Protein AF-A0A5N7MUV1-F1 (afdb_monomer)

Foldseek 3Di:
DEPDCVCVDPVNVVVCVVPVVDDDDYDPPPVCVVDPVVVVVVQLCVQQPPPDDDPDPVSSVVSSVVSVVVDVVPDDDDDDDDPPDPDPPDDPPDPDDDDDD

Structure (mmCIF, N/CA/C/O backbone):
data_AF-A0A5N7MUV1-F1
#
_entry.id   AF-A0A5N7MUV1-F1
#
loop_
_atom_site.group_PDB
_atom_site.id
_atom_site.type_symbol
_atom_site.label_atom_id
_atom_site.label_alt_id
_atom_site.label_comp_id
_atom_site.label_asym_id
_atom_site.label_entity_id
_atom_site.label_seq_id
_atom_site.pdbx_PDB_ins_code
_atom_site.Cartn_x
_atom_site.Cartn_y
_atom_site.Cartn_z
_atom_site.occupancy
_atom_site.B_iso_or_equiv
_atom_site.auth_seq_id
_atom_site.auth_comp_id
_atom_site.auth_asym_id
_atom_site.auth_atom_id
_atom_site.pdbx_PDB_model_num
ATOM 1 N N . MET A 1 1 ? 9.264 -2.373 -5.414 1.00 85.81 1 MET A N 1
ATOM 2 C CA . MET A 1 1 ? 9.426 -2.177 -3.961 1.00 85.81 1 MET A CA 1
ATOM 3 C C . MET A 1 1 ? 10.304 -0.960 -3.719 1.00 85.81 1 MET A C 1
ATOM 5 O O . MET A 1 1 ? 11.077 -0.609 -4.613 1.00 85.81 1 MET A O 1
ATOM 9 N N . ASP A 1 2 ? 10.166 -0.304 -2.567 1.00 89.38 2 ASP A N 1
ATOM 10 C CA . ASP A 1 2 ? 11.103 0.753 -2.178 1.00 89.38 2 ASP A CA 1
ATOM 11 C C . ASP A 1 2 ? 12.462 0.150 -1.765 1.00 89.38 2 ASP A C 1
ATOM 13 O O . ASP A 1 2 ? 12.655 -1.064 -1.811 1.00 89.38 2 ASP A O 1
ATOM 17 N N . ASN A 1 3 ? 13.434 0.996 -1.423 1.00 89.81 3 ASN A N 1
ATOM 18 C CA . ASN A 1 3 ? 14.789 0.560 -1.069 1.00 89.81 3 ASN A CA 1
ATOM 19 C C . ASN A 1 3 ? 15.018 0.455 0.449 1.00 89.81 3 ASN A C 1
ATOM 21 O O . ASN A 1 3 ? 16.163 0.584 0.892 1.00 89.81 3 ASN A O 1
ATOM 25 N N . LEU A 1 4 ? 13.967 0.265 1.252 1.00 90.44 4 LEU A N 1
ATOM 26 C CA . LEU A 1 4 ? 14.108 0.119 2.697 1.00 90.44 4 LEU A CA 1
ATOM 27 C C . LEU A 1 4 ? 14.984 -1.100 3.036 1.00 90.44 4 LEU A C 1
ATOM 29 O O . LEU A 1 4 ? 14.857 -2.169 2.436 1.00 90.44 4 LEU A O 1
ATOM 33 N N . SER A 1 5 ? 15.879 -0.951 4.018 1.00 92.38 5 SER A N 1
ATOM 34 C CA . SER A 1 5 ? 16.840 -1.998 4.407 1.00 92.38 5 SER A CA 1
ATOM 35 C C . SER A 1 5 ? 16.165 -3.301 4.841 1.00 92.38 5 SER A C 1
ATOM 37 O O . SER A 1 5 ? 16.710 -4.377 4.606 1.00 92.38 5 SER A O 1
ATOM 39 N N . SER A 1 6 ? 14.947 -3.218 5.384 1.00 92.81 6 SER A N 1
ATOM 40 C CA . SER A 1 6 ? 14.115 -4.367 5.757 1.00 92.81 6 SER A CA 1
ATOM 41 C C . SER A 1 6 ? 13.844 -5.332 4.598 1.00 92.81 6 SER A C 1
ATOM 43 O O . SER A 1 6 ? 13.527 -6.487 4.839 1.00 92.81 6 SER A O 1
ATOM 45 N N . HIS A 1 7 ? 13.961 -4.891 3.343 1.00 91.44 7 HIS A N 1
ATOM 46 C CA . HIS A 1 7 ? 13.733 -5.728 2.158 1.00 91.44 7 HIS A CA 1
ATOM 47 C C . HIS A 1 7 ? 14.982 -6.512 1.728 1.00 91.44 7 HIS A C 1
ATOM 49 O O . HIS A 1 7 ? 14.939 -7.266 0.762 1.00 91.44 7 HIS A O 1
ATOM 55 N N . ARG A 1 8 ? 16.110 -6.312 2.419 1.00 91.94 8 ARG A N 1
ATOM 56 C CA . ARG A 1 8 ? 17.399 -6.970 2.151 1.00 91.94 8 ARG A CA 1
ATOM 57 C C . ARG A 1 8 ? 17.937 -7.721 3.367 1.00 91.94 8 ARG A C 1
ATOM 59 O O . ARG A 1 8 ? 19.123 -8.031 3.416 1.00 91.94 8 ARG A O 1
ATOM 66 N N . THR A 1 9 ? 17.093 -7.973 4.364 1.00 96.44 9 THR A N 1
ATOM 67 C CA . THR A 1 9 ? 17.471 -8.787 5.521 1.00 96.44 9 THR A CA 1
ATOM 68 C C . THR A 1 9 ? 17.706 -10.232 5.095 1.00 96.44 9 THR A C 1
ATOM 70 O O . THR A 1 9 ? 17.146 -10.701 4.101 1.00 96.44 9 THR A O 1
ATOM 73 N N . THR A 1 10 ? 18.527 -10.951 5.860 1.00 97.00 10 THR A N 1
ATOM 74 C CA . THR A 1 10 ? 18.851 -12.358 5.593 1.00 97.00 10 THR A CA 1
ATOM 75 C C . THR A 1 10 ? 17.594 -13.213 5.453 1.00 97.00 10 THR A C 1
ATOM 77 O O . THR A 1 10 ? 17.491 -13.978 4.500 1.00 97.00 10 THR A O 1
ATOM 80 N N . ASP A 1 11 ? 16.606 -13.020 6.328 1.00 96.81 11 ASP A N 1
ATOM 81 C CA . ASP A 1 11 ? 15.350 -13.778 6.303 1.00 96.81 11 ASP A CA 1
ATOM 82 C C . ASP A 1 11 ? 14.584 -13.585 4.989 1.00 96.81 11 ASP A C 1
ATOM 84 O O . ASP A 1 11 ? 14.077 -14.543 4.408 1.00 96.81 11 ASP A O 1
ATOM 88 N N . VAL A 1 12 ? 14.551 -12.351 4.475 1.00 95.25 12 VAL A N 1
ATOM 89 C CA . VAL A 1 12 ? 13.899 -12.035 3.199 1.00 95.25 12 VAL A CA 1
ATOM 90 C C . VAL A 1 12 ? 14.647 -12.678 2.033 1.00 95.25 12 VAL A C 1
ATOM 92 O O . VAL A 1 12 ? 14.022 -13.257 1.146 1.00 95.25 12 VAL A O 1
ATOM 95 N N . LEU A 1 13 ? 15.980 -12.622 2.033 1.00 94.25 13 LEU A N 1
ATOM 96 C CA . LEU A 1 13 ? 16.793 -13.234 0.979 1.00 94.25 13 LEU A CA 1
ATOM 97 C C . LEU A 1 13 ? 16.661 -14.764 0.971 1.00 94.25 13 LEU A C 1
ATOM 99 O O . LEU A 1 13 ? 16.514 -15.357 -0.098 1.00 94.25 13 LEU A O 1
ATOM 103 N N . LEU A 1 14 ? 16.651 -15.401 2.146 1.00 96.75 14 LEU A N 1
ATOM 104 C CA . LEU A 1 14 ? 16.420 -16.841 2.284 1.00 96.75 14 LEU A CA 1
ATOM 105 C C . LEU A 1 14 ? 15.013 -17.233 1.821 1.00 96.75 14 LEU A C 1
ATOM 107 O O . LEU A 1 14 ? 14.853 -18.234 1.123 1.00 96.75 14 LEU A O 1
ATOM 111 N N . PHE A 1 15 ? 14.000 -16.425 2.147 1.00 95.56 15 PHE A N 1
ATOM 112 C CA . PHE A 1 15 ? 12.642 -16.640 1.657 1.00 95.56 15 PHE A CA 1
ATOM 113 C C . PHE A 1 15 ? 12.577 -16.614 0.125 1.00 95.56 15 PHE A C 1
ATOM 115 O O . PHE A 1 15 ? 11.971 -17.507 -0.467 1.00 95.56 15 PHE A O 1
ATOM 122 N N . LEU A 1 16 ? 13.216 -15.637 -0.528 1.00 95.62 16 LEU A N 1
ATOM 123 C CA . LEU A 1 16 ? 13.249 -15.552 -1.993 1.00 95.62 16 LEU A CA 1
ATOM 124 C C . LEU A 1 16 ? 13.983 -16.737 -2.626 1.00 95.62 16 LEU A C 1
ATOM 126 O O . LEU A 1 16 ? 13.528 -17.260 -3.641 1.00 95.62 16 LEU A O 1
ATOM 130 N N . LEU A 1 17 ? 15.074 -17.197 -2.007 1.00 95.69 17 LEU A N 1
ATOM 131 C CA . LEU A 1 17 ? 15.807 -18.375 -2.469 1.00 95.69 17 LEU A CA 1
ATOM 132 C C . LEU A 1 17 ? 14.935 -19.639 -2.421 1.00 95.69 17 LEU A C 1
ATOM 134 O O . LEU A 1 17 ? 14.957 -20.442 -3.351 1.00 95.69 17 LEU A O 1
ATOM 138 N N . ALA A 1 18 ? 14.139 -19.796 -1.361 1.00 97.69 18 ALA A N 1
ATOM 139 C CA . ALA A 1 18 ? 13.209 -20.914 -1.215 1.00 97.69 18 ALA A CA 1
ATOM 140 C C . ALA A 1 18 ? 11.987 -20.819 -2.151 1.00 97.69 18 ALA A C 1
ATOM 142 O O . ALA A 1 18 ? 11.354 -21.835 -2.439 1.00 97.69 18 ALA A O 1
ATOM 143 N N . HIS A 1 19 ? 11.653 -19.622 -2.644 1.00 96.69 19 HIS A N 1
ATOM 144 C CA . HIS A 1 19 ? 10.463 -19.378 -3.460 1.00 96.69 19 HIS A CA 1
ATOM 145 C C . HIS A 1 19 ? 10.812 -18.683 -4.789 1.00 96.69 19 HIS A C 1
ATOM 147 O O . HIS A 1 19 ? 10.441 -17.524 -4.996 1.00 96.69 19 HIS A O 1
ATOM 153 N N . PRO A 1 20 ? 11.415 -19.402 -5.756 1.00 94.44 20 PRO A N 1
ATOM 154 C CA . PRO A 1 20 ? 11.952 -18.821 -6.995 1.00 94.44 20 PRO A CA 1
ATOM 155 C C . PRO A 1 20 ? 10.886 -18.250 -7.945 1.00 94.44 20 PRO A C 1
ATOM 157 O O . PRO A 1 20 ? 11.210 -17.646 -8.961 1.00 94.44 20 PRO A O 1
ATOM 160 N N . ARG A 1 21 ? 9.597 -18.434 -7.633 1.00 97.31 21 ARG A N 1
ATOM 161 C CA . ARG A 1 21 ? 8.478 -17.806 -8.355 1.00 97.31 21 ARG A CA 1
ATOM 162 C C . ARG A 1 21 ? 8.384 -16.299 -8.102 1.00 97.31 21 ARG A C 1
ATOM 164 O O . ARG A 1 21 ? 7.648 -15.626 -8.818 1.00 97.31 21 ARG A O 1
ATOM 171 N N . TRP A 1 22 ? 9.061 -15.794 -7.073 1.00 94.12 22 TRP A N 1
ATOM 172 C CA . TRP A 1 22 ? 9.007 -14.399 -6.663 1.00 94.12 22 TRP A CA 1
ATOM 173 C C . TRP A 1 22 ? 10.339 -13.712 -6.934 1.00 94.12 22 TRP A C 1
ATOM 175 O O . TRP A 1 22 ? 11.388 -14.168 -6.490 1.00 94.12 22 TRP A O 1
ATOM 185 N N . GLU A 1 23 ? 1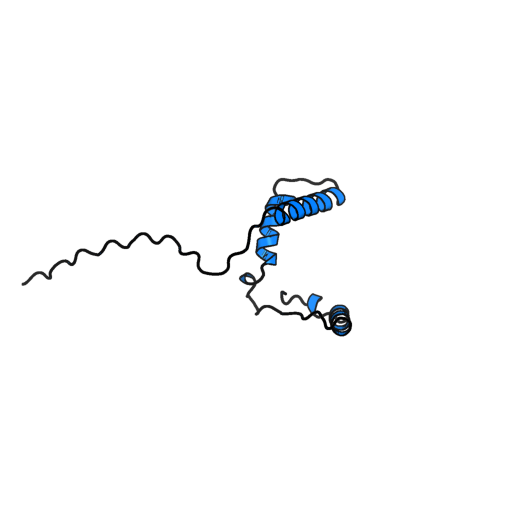0.277 -12.567 -7.605 1.00 91.38 23 GLU A N 1
ATOM 186 C CA . GLU A 1 23 ? 11.423 -11.696 -7.843 1.00 91.38 23 GLU A CA 1
ATOM 187 C C . GLU A 1 23 ? 11.132 -10.301 -7.281 1.00 91.38 23 GLU A C 1
ATOM 189 O O . GLU A 1 23 ? 10.031 -9.762 -7.436 1.00 91.38 23 GLU A O 1
ATOM 194 N N . MET A 1 24 ? 12.121 -9.699 -6.617 1.00 91.44 24 MET A N 1
ATOM 195 C CA . MET A 1 24 ? 12.002 -8.337 -6.102 1.00 91.44 24 MET A CA 1
ATOM 196 C C . MET A 1 24 ? 12.524 -7.315 -7.108 1.00 91.44 24 MET A C 1
ATOM 198 O O . MET A 1 24 ? 13.727 -7.186 -7.321 1.00 91.44 24 MET A O 1
ATOM 202 N N . VAL A 1 25 ? 11.615 -6.505 -7.653 1.00 91.06 25 VAL A N 1
ATOM 203 C CA . VAL A 1 25 ? 11.966 -5.351 -8.492 1.00 91.06 25 VAL A CA 1
ATOM 204 C C . VAL A 1 25 ? 12.012 -4.087 -7.636 1.00 91.06 25 VAL A C 1
ATOM 206 O O . VAL A 1 25 ? 10.985 -3.608 -7.137 1.00 91.06 25 VAL A O 1
ATOM 209 N N . PHE A 1 26 ? 13.210 -3.533 -7.461 1.00 90.75 26 PHE A N 1
ATOM 210 C CA . PHE A 1 26 ? 13.446 -2.307 -6.700 1.00 90.75 26 PHE A CA 1
ATOM 211 C C . PHE A 1 26 ? 13.312 -1.066 -7.577 1.00 90.75 26 PHE A C 1
ATOM 213 O O . PHE A 1 26 ? 13.767 -1.028 -8.719 1.00 90.75 26 PHE A O 1
ATOM 220 N N . GLN A 1 27 ? 12.690 -0.027 -7.032 1.00 90.12 27 GLN A N 1
ATOM 221 C CA . GLN A 1 27 ? 12.550 1.243 -7.733 1.00 90.12 27 GLN A CA 1
ATOM 222 C C . GLN A 1 27 ? 13.867 2.027 -7.720 1.00 90.12 27 GLN A C 1
ATOM 224 O O . GLN A 1 27 ? 14.628 1.933 -6.748 1.00 90.12 27 GLN A O 1
ATOM 229 N N . PRO A 1 28 ? 14.138 2.851 -8.750 1.00 91.12 28 PRO A N 1
ATOM 230 C CA . PRO A 1 28 ? 15.250 3.790 -8.715 1.00 91.12 28 PRO A CA 1
ATOM 231 C C . PRO A 1 28 ? 15.188 4.680 -7.469 1.00 91.12 28 PRO A C 1
ATOM 233 O O . PRO A 1 28 ? 14.108 5.026 -6.976 1.00 91.12 28 PRO A O 1
ATOM 236 N N . LYS A 1 29 ? 16.355 5.081 -6.956 1.00 88.00 29 LYS A N 1
ATOM 237 C CA . LYS A 1 29 ? 16.419 6.025 -5.835 1.00 88.00 29 LYS A CA 1
ATOM 238 C C . LYS A 1 29 ? 15.667 7.310 -6.202 1.00 88.00 29 LYS A C 1
ATOM 240 O O . LYS A 1 29 ? 15.790 7.802 -7.320 1.00 88.00 29 LYS A O 1
ATOM 245 N N . TYR A 1 30 ? 14.899 7.833 -5.247 1.00 84.94 30 TYR A N 1
ATOM 246 C CA . TYR A 1 30 ? 14.068 9.037 -5.395 1.00 84.94 30 TYR A CA 1
ATOM 247 C C . TYR A 1 30 ? 12.900 8.926 -6.395 1.00 84.94 30 TYR A C 1
ATOM 249 O O . TYR A 1 30 ? 12.350 9.943 -6.812 1.00 84.94 30 TYR A O 1
ATOM 257 N N . ALA A 1 31 ? 12.468 7.711 -6.751 1.00 87.81 31 ALA A N 1
ATOM 258 C CA . ALA A 1 31 ? 11.346 7.483 -7.666 1.00 87.81 31 ALA A CA 1
ATOM 259 C C . ALA A 1 31 ? 10.057 6.989 -6.973 1.00 87.81 31 ALA A C 1
ATOM 261 O O . ALA A 1 31 ? 9.352 6.132 -7.501 1.00 87.81 31 ALA A O 1
ATOM 262 N N . ALA A 1 32 ? 9.729 7.562 -5.811 1.00 83.00 32 ALA A N 1
ATOM 263 C CA . ALA A 1 32 ? 8.522 7.271 -5.019 1.00 83.00 32 ALA A CA 1
ATOM 264 C C . ALA A 1 32 ? 7.215 7.335 -5.844 1.00 83.00 32 ALA A C 1
ATOM 266 O O . ALA A 1 32 ? 6.329 6.495 -5.733 1.00 83.00 32 ALA A O 1
ATOM 267 N N . TYR A 1 33 ? 7.148 8.258 -6.809 1.00 82.88 33 TYR A N 1
ATOM 268 C CA . TYR A 1 33 ? 6.008 8.420 -7.718 1.00 82.88 33 TYR A CA 1
ATOM 269 C C . TYR A 1 33 ? 5.729 7.207 -8.633 1.00 82.88 33 TYR A C 1
ATOM 271 O O . TYR A 1 33 ? 4.648 7.130 -9.215 1.00 82.88 33 TYR A O 1
ATOM 279 N N . LEU A 1 34 ? 6.673 6.266 -8.779 1.00 86.44 34 LEU A N 1
ATOM 280 C CA . LEU A 1 34 ? 6.451 4.990 -9.474 1.00 86.44 34 LEU A CA 1
ATOM 281 C C . LEU A 1 34 ? 5.759 3.950 -8.579 1.00 86.44 34 LEU A C 1
ATOM 283 O O . LEU A 1 34 ? 5.359 2.890 -9.058 1.00 86.44 34 LEU A O 1
ATOM 287 N N . ASN A 1 35 ? 5.662 4.199 -7.272 1.00 88.25 35 ASN A N 1
ATOM 288 C CA . ASN A 1 35 ? 5.146 3.249 -6.302 1.00 88.25 35 ASN A CA 1
ATOM 289 C C . ASN A 1 35 ? 3.637 3.391 -6.149 1.00 88.25 35 ASN A C 1
ATOM 291 O O . ASN A 1 35 ? 3.158 4.252 -5.420 1.00 88.25 35 ASN A O 1
ATOM 295 N N . LEU A 1 36 ? 2.873 2.521 -6.814 1.00 87.69 36 LEU A N 1
ATOM 296 C CA . LEU A 1 36 ? 1.405 2.552 -6.767 1.00 87.69 36 LEU A CA 1
ATOM 297 C C . LEU A 1 36 ? 0.828 2.320 -5.362 1.00 87.69 36 LEU A C 1
ATOM 299 O O . LEU A 1 36 ? -0.318 2.696 -5.110 1.00 87.69 36 LEU A O 1
ATOM 303 N N . ILE A 1 37 ? 1.610 1.766 -4.430 1.00 89.56 37 ILE A N 1
ATOM 304 C CA . ILE A 1 37 ? 1.168 1.636 -3.041 1.00 89.56 37 ILE A CA 1
ATOM 305 C C . ILE A 1 37 ? 1.031 3.004 -2.348 1.00 89.56 37 ILE A C 1
ATOM 307 O O . ILE A 1 37 ? 0.171 3.176 -1.492 1.00 89.56 37 ILE A O 1
ATOM 311 N N . GLU A 1 38 ? 1.811 4.014 -2.742 1.00 89.06 38 GLU A N 1
ATOM 312 C CA . GLU A 1 38 ? 1.763 5.352 -2.139 1.00 89.06 38 GLU A CA 1
ATOM 313 C C . GLU A 1 38 ? 0.428 6.085 -2.360 1.00 89.06 38 GLU A C 1
ATOM 315 O O . GLU A 1 38 ? -0.178 6.530 -1.375 1.00 89.06 38 GLU A O 1
ATOM 320 N N . PRO A 1 39 ? -0.100 6.215 -3.597 1.00 89.06 39 PRO A N 1
ATOM 321 C CA . PRO A 1 39 ? -1.426 6.784 -3.803 1.00 89.06 39 PRO A CA 1
ATOM 322 C C . PRO A 1 39 ? -2.525 5.899 -3.207 1.00 89.06 39 PRO A C 1
ATOM 324 O O . PRO A 1 39 ? -3.517 6.439 -2.713 1.00 89.06 39 PRO A O 1
ATOM 327 N N . TRP A 1 40 ? -2.342 4.574 -3.174 1.00 91.69 40 TRP A N 1
ATOM 328 C CA . TRP A 1 40 ? -3.258 3.674 -2.474 1.00 91.69 40 TRP A CA 1
ATOM 329 C C . TRP A 1 40 ? -3.353 3.995 -0.974 1.00 91.69 40 TRP A C 1
ATOM 331 O O . TRP A 1 40 ? -4.461 4.129 -0.460 1.00 91.69 40 TRP A O 1
ATOM 341 N N . TRP A 1 41 ? -2.239 4.261 -0.281 1.00 93.25 41 TRP A N 1
ATOM 342 C CA . TRP A 1 41 ? -2.272 4.678 1.129 1.00 93.25 41 TRP A CA 1
ATOM 343 C C . TRP A 1 41 ? -3.062 5.966 1.355 1.00 93.25 41 TRP A C 1
ATOM 345 O O . TRP A 1 41 ? -3.762 6.102 2.359 1.00 93.25 41 TRP A O 1
ATOM 355 N N . LYS A 1 42 ? -2.983 6.924 0.424 1.00 92.88 42 LYS A N 1
ATOM 356 C CA . LYS A 1 42 ? -3.797 8.145 0.490 1.00 92.88 42 LYS A CA 1
ATOM 357 C C . LYS A 1 42 ? -5.292 7.824 0.407 1.00 92.88 42 LYS A C 1
ATOM 359 O O . LYS A 1 42 ? -6.072 8.399 1.164 1.00 92.88 42 LYS A O 1
ATOM 364 N N . ILE A 1 43 ? -5.674 6.919 -0.490 1.00 94.12 43 ILE A N 1
ATOM 365 C CA . ILE A 1 43 ? -7.059 6.469 -0.659 1.00 94.12 43 ILE A CA 1
ATOM 366 C C . ILE A 1 43 ? -7.538 5.725 0.588 1.00 94.12 43 ILE A C 1
ATOM 368 O O . ILE A 1 43 ? -8.583 6.075 1.130 1.00 94.12 43 ILE A O 1
ATOM 372 N N . LEU A 1 44 ? -6.755 4.768 1.091 1.00 95.44 44 LEU A N 1
ATOM 373 C CA . LEU A 1 44 ? -7.096 4.012 2.293 1.00 95.44 44 LEU A CA 1
ATOM 374 C C . LEU A 1 44 ? -7.306 4.941 3.490 1.00 95.44 44 LEU A C 1
ATOM 376 O O . LEU A 1 44 ? -8.310 4.819 4.185 1.00 95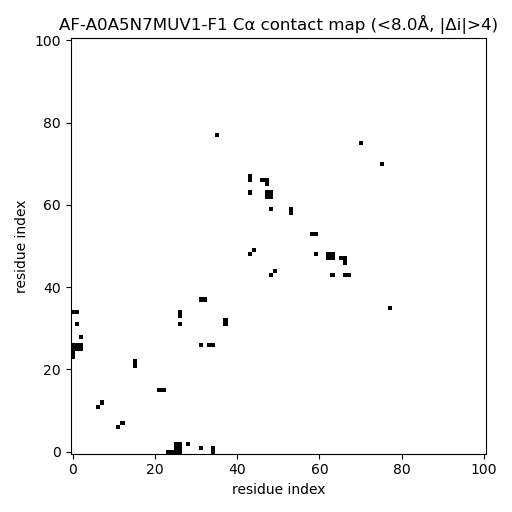.44 44 LEU A O 1
ATOM 380 N N . ARG A 1 45 ? -6.414 5.922 3.696 1.00 96.50 45 ARG A N 1
ATOM 381 C CA . ARG A 1 45 ? -6.599 6.941 4.740 1.00 96.50 45 ARG A CA 1
ATOM 382 C C . ARG A 1 45 ? -7.931 7.667 4.582 1.00 96.50 45 ARG A C 1
ATOM 384 O O . ARG A 1 45 ? -8.634 7.833 5.569 1.00 96.50 45 ARG A O 1
ATOM 391 N N . SER A 1 46 ? -8.293 8.066 3.364 1.00 95.75 46 SER A N 1
ATOM 392 C CA . SER A 1 46 ? -9.560 8.754 3.099 1.00 95.75 46 SER A CA 1
ATOM 393 C C . SER A 1 46 ? -10.790 7.877 3.345 1.00 95.75 46 SER A C 1
ATOM 395 O O . SER A 1 46 ? -11.800 8.391 3.808 1.00 95.75 46 SER A O 1
ATOM 397 N N . LEU A 1 47 ? -10.731 6.588 3.004 1.00 95.50 47 LEU A N 1
ATOM 398 C CA . LEU A 1 47 ? -11.871 5.672 3.111 1.00 95.50 47 LEU A CA 1
ATOM 399 C C . LEU A 1 47 ? -12.055 5.121 4.529 1.00 95.50 47 LEU A C 1
ATOM 401 O O . LEU A 1 47 ? -13.183 4.995 5.003 1.00 95.50 47 LEU A O 1
ATOM 405 N N . ALA A 1 48 ? -10.951 4.768 5.187 1.00 96.56 48 ALA A N 1
ATOM 406 C CA . ALA A 1 48 ? -10.969 4.035 6.445 1.00 96.56 48 ALA A CA 1
ATOM 407 C C . ALA A 1 48 ? -10.743 4.924 7.670 1.00 96.56 48 ALA A C 1
ATOM 409 O O . ALA A 1 48 ? -11.342 4.656 8.703 1.00 96.56 48 ALA A O 1
ATOM 410 N N . LEU A 1 49 ? -9.882 5.947 7.586 1.00 96.31 49 LEU A N 1
ATOM 411 C CA . LEU A 1 49 ? -9.301 6.583 8.781 1.00 96.31 49 LEU A CA 1
ATOM 412 C C . LEU A 1 49 ? -9.693 8.056 8.963 1.00 96.31 49 LEU A C 1
ATOM 414 O O . LEU A 1 49 ? -9.811 8.529 10.090 1.00 96.31 49 LEU A O 1
ATOM 418 N N . ALA A 1 50 ? -9.873 8.803 7.875 1.00 96.19 50 ALA A N 1
ATOM 419 C CA . ALA A 1 50 ? -10.104 10.241 7.929 1.00 96.19 50 ALA A CA 1
ATOM 420 C C . ALA A 1 50 ? -11.393 10.575 8.697 1.00 96.19 50 ALA A C 1
ATOM 422 O O . ALA A 1 50 ? -12.471 10.086 8.366 1.00 96.19 50 ALA A O 1
ATOM 423 N N . GLY A 1 51 ? -11.268 11.425 9.722 1.00 94.69 51 GLY A N 1
ATOM 424 C CA . GLY A 1 51 ? -12.393 11.882 10.542 1.00 94.69 51 GLY A CA 1
ATOM 425 C C . GLY A 1 51 ? -12.957 10.838 11.510 1.00 94.69 51 GLY A C 1
ATOM 426 O O . GLY A 1 51 ? -13.997 11.092 12.110 1.00 94.69 51 GLY A O 1
ATOM 427 N N . ARG A 1 52 ? -12.303 9.681 11.673 1.00 94.31 52 ARG A N 1
ATOM 428 C CA . ARG A 1 52 ? -12.735 8.634 12.606 1.00 94.31 52 ARG A CA 1
ATOM 429 C C . ARG A 1 52 ? -11.850 8.599 13.845 1.00 94.31 52 ARG A C 1
ATOM 431 O O . ARG A 1 52 ? -10.645 8.827 13.768 1.00 94.31 52 ARG A O 1
ATOM 438 N N . ARG A 1 53 ? -12.465 8.284 14.982 1.00 95.62 53 ARG A N 1
ATOM 439 C CA . ARG A 1 53 ? -11.791 7.928 16.231 1.00 95.62 53 ARG A CA 1
ATOM 440 C C . ARG A 1 53 ? -12.107 6.465 16.512 1.00 95.62 53 ARG A C 1
ATOM 442 O O . ARG A 1 53 ? -13.248 6.057 16.329 1.00 95.62 53 ARG A O 1
ATOM 449 N N . PHE A 1 54 ? -11.093 5.717 16.919 1.00 96.56 54 PHE A N 1
ATOM 450 C CA . PHE A 1 54 ? -11.194 4.297 17.229 1.00 96.56 54 PHE A CA 1
ATOM 451 C C . PHE A 1 54 ? -10.895 4.093 18.707 1.00 96.56 54 PHE A C 1
ATOM 453 O O . PHE A 1 54 ? -10.047 4.798 19.264 1.00 96.56 54 PHE A O 1
ATOM 460 N N . GLU A 1 55 ? -11.587 3.148 19.325 1.00 96.94 55 GLU A N 1
ATOM 461 C CA . GLU A 1 55 ? -11.410 2.797 20.736 1.00 96.94 55 GLU A CA 1
ATOM 462 C C . GLU A 1 55 ? -10.615 1.498 20.903 1.00 96.94 55 GLU A C 1
ATOM 464 O O . GLU A 1 55 ? -10.026 1.261 21.958 1.00 96.94 55 GLU A O 1
ATOM 469 N N . SER A 1 56 ? -10.519 0.692 19.840 1.00 97.56 56 SER A N 1
ATOM 470 C CA . SER A 1 56 ? -9.813 -0.588 19.837 1.00 97.56 56 SER A CA 1
ATOM 471 C C . SER A 1 56 ? -9.047 -0.852 18.536 1.00 97.56 56 SER A C 1
ATOM 473 O O . SER A 1 56 ? -9.306 -0.262 17.484 1.00 97.56 56 SER A O 1
ATOM 475 N N . TRP A 1 57 ? -8.089 -1.780 18.603 1.00 97.44 57 TRP A N 1
ATOM 476 C CA . TRP A 1 57 ? -7.365 -2.267 17.425 1.00 97.44 57 TRP A CA 1
ATOM 477 C C . TRP A 1 57 ? -8.271 -3.012 16.442 1.00 97.44 57 TRP A C 1
ATOM 479 O O . TRP A 1 57 ? -8.077 -2.905 15.230 1.00 97.44 57 TRP A O 1
ATOM 489 N N . ASP A 1 58 ? -9.278 -3.720 16.948 1.00 97.94 58 ASP A N 1
ATOM 490 C CA . ASP A 1 58 ? -10.211 -4.484 16.120 1.00 97.94 58 ASP A CA 1
ATOM 491 C C . ASP A 1 58 ? -11.057 -3.565 15.237 1.00 97.94 58 ASP A C 1
ATOM 493 O O . ASP A 1 58 ? -11.259 -3.850 14.056 1.00 97.94 58 ASP A O 1
ATOM 497 N N . GLU A 1 59 ? -11.465 -2.404 15.755 1.00 97.56 59 GLU A N 1
ATOM 498 C CA . GLU A 1 59 ? -12.170 -1.398 14.957 1.00 97.56 59 GLU A CA 1
ATOM 499 C C . GLU A 1 59 ? -11.310 -0.843 13.816 1.00 97.56 59 GLU A C 1
ATOM 501 O O . GLU A 1 59 ? -11.821 -0.608 12.717 1.00 97.56 59 GLU A O 1
ATOM 506 N N . ILE A 1 60 ? -10.005 -0.654 14.045 1.00 97.25 60 ILE A N 1
ATOM 507 C CA . ILE A 1 60 ? -9.074 -0.195 13.004 1.00 97.25 60 ILE A CA 1
ATOM 508 C C . ILE A 1 60 ? -8.945 -1.267 11.919 1.00 97.25 60 ILE A C 1
ATOM 510 O O . ILE A 1 60 ? -9.069 -0.960 10.729 1.00 97.25 60 ILE A O 1
ATOM 514 N N . THR A 1 61 ? -8.726 -2.521 12.324 1.00 97.62 61 THR A N 1
ATOM 515 C CA . THR A 1 61 ? -8.619 -3.666 11.411 1.00 97.62 61 THR A CA 1
ATOM 516 C C . THR A 1 61 ? -9.873 -3.799 10.554 1.00 97.62 61 THR A C 1
ATOM 518 O O . THR A 1 61 ? -9.780 -3.880 9.327 1.00 97.62 61 THR A O 1
ATOM 521 N N . GLU A 1 62 ? -11.050 -3.734 11.172 1.00 98.00 62 GLU A N 1
ATOM 522 C CA . GLU A 1 62 ? -12.323 -3.853 10.469 1.00 98.00 62 GLU A CA 1
ATOM 523 C C . GLU A 1 62 ? -12.579 -2.661 9.534 1.00 98.00 62 GLU A C 1
ATOM 525 O O . GLU A 1 62 ? -13.049 -2.836 8.407 1.00 98.00 62 GLU A O 1
ATOM 530 N N . ALA A 1 63 ? -12.215 -1.439 9.934 1.00 97.81 63 ALA A N 1
ATOM 531 C CA . ALA A 1 63 ? -12.330 -0.268 9.068 1.00 97.81 63 ALA A CA 1
ATOM 532 C C . ALA A 1 63 ? -11.433 -0.377 7.822 1.00 97.81 63 ALA A C 1
ATOM 534 O O . ALA A 1 63 ? -11.882 -0.074 6.711 1.00 97.81 63 ALA A O 1
ATOM 535 N N . ILE A 1 64 ? -10.189 -0.840 7.988 1.00 97.31 64 ILE A N 1
ATOM 536 C CA . ILE A 1 64 ? -9.253 -1.088 6.882 1.00 97.31 64 ILE A CA 1
ATOM 537 C C . ILE A 1 64 ? -9.779 -2.200 5.971 1.00 97.31 64 ILE A C 1
ATOM 539 O O . ILE A 1 64 ? -9.767 -2.045 4.745 1.00 97.31 64 ILE A O 1
ATOM 543 N N . HIS A 1 65 ? -10.272 -3.296 6.550 1.00 97.75 65 HIS A N 1
ATOM 544 C CA . HIS A 1 65 ? -10.837 -4.418 5.808 1.00 97.75 65 HIS A CA 1
ATOM 545 C C . HIS A 1 65 ? -12.034 -3.972 4.957 1.00 97.75 65 HIS A C 1
ATOM 547 O O . HIS A 1 65 ? -12.017 -4.146 3.736 1.00 97.75 65 HIS A O 1
ATOM 553 N N . ARG A 1 66 ? -13.019 -3.284 5.553 1.00 97.31 66 ARG A N 1
ATOM 554 C CA . ARG A 1 66 ? -14.189 -2.750 4.831 1.00 97.31 66 ARG A CA 1
ATOM 555 C C . ARG A 1 66 ? -13.805 -1.795 3.710 1.00 97.31 66 ARG A C 1
ATOM 557 O O . ARG A 1 66 ? -14.341 -1.905 2.609 1.00 97.31 66 ARG A O 1
ATOM 564 N N . ALA A 1 67 ? -12.878 -0.871 3.962 1.00 95.62 67 ALA A N 1
ATOM 565 C CA . ALA A 1 67 ? -12.410 0.063 2.941 1.00 95.62 67 ALA A CA 1
ATOM 566 C 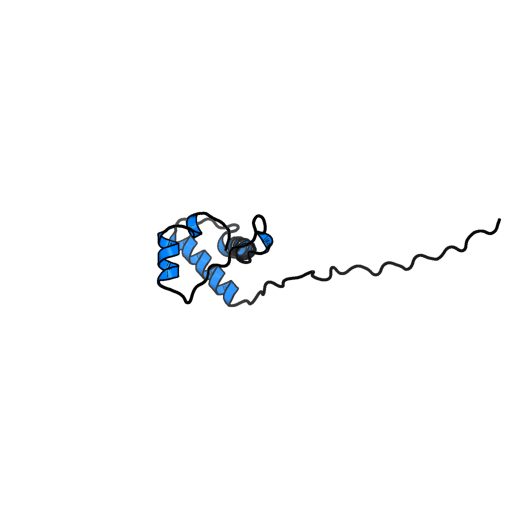C . ALA A 1 67 ? -11.721 -0.658 1.772 1.00 95.62 67 ALA A C 1
ATOM 568 O O . ALA A 1 67 ? -11.920 -0.288 0.615 1.00 95.62 67 ALA A O 1
ATOM 569 N N . THR A 1 68 ? -10.951 -1.707 2.068 1.00 95.19 68 THR A N 1
ATOM 570 C CA . THR A 1 68 ? -10.267 -2.523 1.058 1.00 95.19 68 THR A CA 1
ATOM 571 C C . THR A 1 68 ? -11.265 -3.325 0.223 1.00 95.19 68 THR A C 1
ATOM 573 O O . THR A 1 68 ? -11.187 -3.304 -1.004 1.00 95.19 68 THR A O 1
ATOM 576 N N . VAL A 1 69 ? -12.249 -3.971 0.859 1.00 96.44 69 VAL A N 1
ATOM 577 C CA . VAL A 1 69 ? -13.340 -4.684 0.171 1.00 96.44 69 VAL A CA 1
ATOM 578 C C . VAL A 1 69 ? -14.127 -3.732 -0.727 1.00 96.44 69 VAL A C 1
ATOM 580 O O . VAL A 1 69 ? -14.327 -4.020 -1.907 1.00 96.44 69 VAL A O 1
ATOM 583 N N . TYR A 1 70 ? -14.515 -2.570 -0.196 1.00 95.50 70 TYR A N 1
ATOM 584 C CA . TYR A 1 70 ? -15.208 -1.535 -0.957 1.00 95.50 70 TYR A CA 1
ATOM 585 C C . TYR A 1 70 ? -14.400 -1.103 -2.184 1.00 95.50 70 TYR A C 1
ATOM 587 O O . TYR A 1 70 ? -14.933 -1.087 -3.292 1.00 95.50 70 TYR A O 1
ATOM 595 N N . TRP A 1 71 ? -13.114 -0.788 -2.019 1.00 93.31 71 TRP A N 1
ATOM 596 C CA . TRP A 1 71 ? -12.269 -0.366 -3.134 1.00 93.31 71 TRP A CA 1
ATOM 597 C C . TRP A 1 71 ? -12.077 -1.464 -4.182 1.00 93.31 71 TRP A C 1
ATOM 599 O O . TRP A 1 71 ? -12.122 -1.18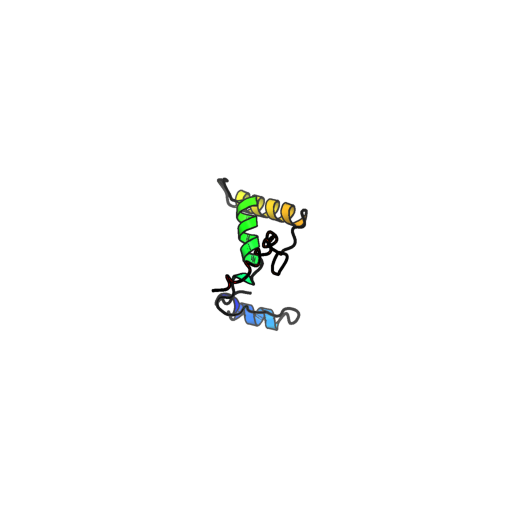8 -5.374 1.00 93.31 71 TRP A O 1
ATOM 609 N N . ASN A 1 72 ? -11.907 -2.719 -3.768 1.00 92.12 72 ASN A N 1
ATOM 610 C CA . ASN A 1 72 ? -11.763 -3.830 -4.709 1.00 92.12 72 ASN A CA 1
ATOM 611 C C . ASN A 1 72 ? -13.045 -4.071 -5.522 1.00 92.12 72 ASN A C 1
ATOM 613 O O . ASN A 1 72 ? -12.966 -4.423 -6.702 1.00 92.12 72 ASN A O 1
ATOM 617 N N . ALA A 1 73 ? -14.217 -3.844 -4.920 1.00 95.12 73 ALA A N 1
ATOM 618 C CA . ALA A 1 73 ? -15.496 -3.895 -5.625 1.00 95.12 73 ALA A CA 1
ATOM 619 C C . ALA A 1 73 ? -15.655 -2.736 -6.631 1.00 95.12 73 ALA A C 1
ATOM 621 O O . ALA A 1 73 ? -16.213 -2.926 -7.713 1.00 95.12 73 ALA A O 1
ATOM 622 N N . HIS A 1 74 ? -15.121 -1.553 -6.316 1.00 91.06 74 HIS A N 1
ATOM 623 C CA . HIS A 1 74 ? -15.215 -0.354 -7.151 1.00 91.06 74 HIS A CA 1
ATOM 624 C C . HIS A 1 74 ? -13.902 -0.112 -7.903 1.00 91.06 74 HIS A C 1
ATOM 626 O O . HIS A 1 74 ? -12.967 0.515 -7.414 1.00 91.06 74 HIS A O 1
ATOM 632 N N . ARG A 1 75 ? -13.815 -0.616 -9.138 1.00 76.00 75 ARG A N 1
ATOM 633 C CA . ARG A 1 75 ? -12.578 -0.546 -9.930 1.00 76.00 75 ARG A CA 1
ATOM 634 C C . ARG A 1 75 ? -12.196 0.902 -10.265 1.00 76.00 75 ARG A C 1
ATOM 636 O O . ARG A 1 75 ? -12.813 1.535 -11.120 1.00 76.00 75 ARG A O 1
ATOM 643 N N . HIS A 1 76 ? -11.104 1.377 -9.672 1.00 81.94 76 HIS A N 1
ATOM 644 C CA . HIS A 1 76 ? -10.491 2.675 -9.966 1.00 81.94 76 HIS A CA 1
ATOM 645 C C . HIS A 1 76 ? -9.047 2.482 -10.459 1.00 81.94 76 HIS A C 1
ATOM 647 O O . HIS A 1 76 ? -8.101 2.593 -9.676 1.00 81.94 76 HIS A O 1
ATOM 653 N N . PRO A 1 77 ? -8.842 2.149 -11.748 1.00 84.38 77 PRO A N 1
ATOM 654 C CA . PRO A 1 77 ? -7.508 1.883 -12.269 1.00 84.38 77 PRO A CA 1
ATOM 655 C C . PRO A 1 77 ? -6.623 3.135 -12.212 1.00 84.38 77 PRO A C 1
ATOM 657 O O . PRO A 1 77 ? -7.023 4.223 -12.636 1.00 84.38 77 PRO A O 1
ATOM 660 N N . PHE A 1 78 ? -5.387 2.968 -11.738 1.00 84.31 78 PHE A N 1
ATOM 661 C CA . PHE A 1 78 ? -4.363 4.004 -11.836 1.00 84.31 78 PHE A CA 1
ATOM 662 C C . PHE A 1 78 ? -3.900 4.118 -13.289 1.00 84.31 78 PHE A C 1
ATOM 664 O O . PHE A 1 78 ? -3.240 3.228 -13.820 1.00 84.31 78 PHE A O 1
ATOM 671 N N . VAL A 1 79 ? -4.257 5.220 -13.947 1.00 82.88 79 VAL A N 1
ATOM 672 C CA . VAL A 1 79 ? -3.852 5.479 -15.331 1.00 82.88 79 VAL A CA 1
ATOM 673 C C . VAL A 1 79 ? -2.519 6.215 -15.336 1.00 82.88 79 VAL A C 1
ATOM 675 O O . VAL A 1 79 ? -2.420 7.349 -14.864 1.00 82.88 79 VAL A O 1
ATOM 678 N N . TRP A 1 80 ? -1.500 5.571 -15.896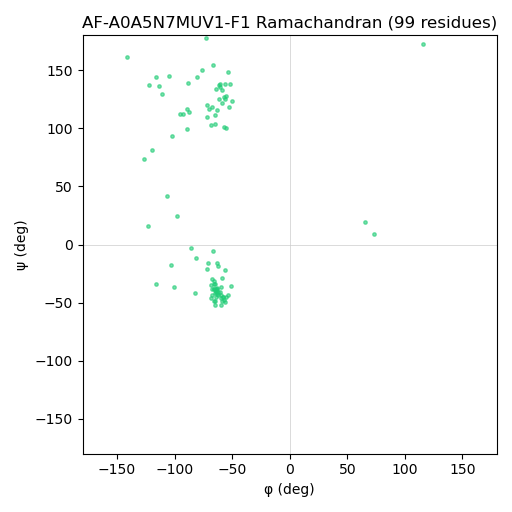 1.00 76.06 80 TRP A N 1
ATOM 679 C CA . TRP A 1 80 ? -0.189 6.174 -16.097 1.00 76.06 80 TRP A CA 1
ATOM 680 C C . TRP A 1 80 ? -0.163 7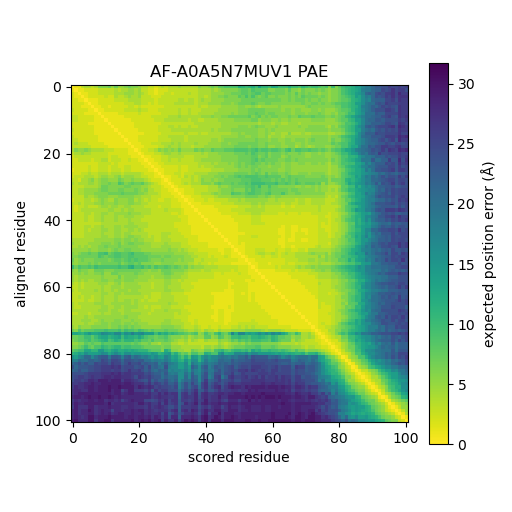.068 -17.344 1.00 76.06 80 TRP A C 1
ATOM 682 O O . TRP A 1 80 ? -0.780 6.755 -18.361 1.00 76.06 80 TRP A O 1
ATOM 692 N N . GLY A 1 81 ? 0.586 8.173 -17.288 1.00 74.06 81 GLY A N 1
ATOM 693 C CA . GLY A 1 81 ? 0.826 9.064 -18.427 1.00 74.06 81 GLY A CA 1
ATOM 694 C C . GLY A 1 81 ? 0.260 10.479 -18.274 1.00 74.06 81 GLY A C 1
ATOM 695 O O . GLY A 1 81 ? -0.448 10.818 -17.324 1.00 74.06 81 GLY A O 1
ATOM 696 N N . LYS A 1 82 ? 0.594 11.358 -19.229 1.00 62.34 82 LYS A N 1
ATOM 697 C CA . LYS A 1 82 ? 0.062 12.727 -19.267 1.00 62.34 82 LYS A CA 1
ATOM 698 C C . LYS A 1 82 ? -1.428 12.672 -19.595 1.00 62.34 82 LYS A C 1
ATOM 700 O O . LYS A 1 82 ? -1.801 12.573 -20.762 1.00 62.34 82 LYS A O 1
ATOM 705 N N . ARG A 1 83 ? -2.289 12.841 -18.586 1.00 62.12 83 ARG A N 1
ATOM 706 C CA . ARG A 1 83 ? -3.674 13.271 -18.820 1.00 62.12 83 ARG A CA 1
ATOM 707 C C . ARG A 1 83 ? -3.580 14.537 -19.674 1.00 62.12 83 ARG A C 1
ATOM 709 O O . ARG A 1 83 ? -2.934 15.498 -19.245 1.00 62.12 83 ARG A O 1
ATOM 716 N N . ARG A 1 84 ? -4.126 14.535 -20.899 1.00 62.62 84 ARG A N 1
ATOM 717 C CA . ARG A 1 84 ? -4.179 15.750 -21.726 1.00 62.62 84 ARG A CA 1
ATOM 718 C C . ARG A 1 84 ? -4.919 16.791 -20.894 1.00 62.62 84 ARG A C 1
ATOM 720 O O . ARG A 1 84 ? -6.135 16.720 -20.760 1.00 62.62 84 ARG A O 1
ATOM 727 N N . ARG A 1 85 ? -4.190 17.725 -20.273 1.00 67.00 85 ARG A N 1
ATOM 728 C CA . ARG A 1 85 ? -4.822 18.913 -19.700 1.00 67.00 85 ARG A CA 1
ATOM 729 C C . ARG A 1 85 ? -5.555 19.554 -20.865 1.00 67.00 85 ARG A C 1
ATOM 731 O O . ARG A 1 85 ? -4.936 19.741 -21.915 1.00 67.00 85 ARG A O 1
ATOM 738 N N . HIS A 1 86 ? -6.848 19.818 -20.703 1.00 66.44 86 HIS A N 1
ATOM 739 C CA . HIS A 1 86 ? -7.593 20.602 -21.673 1.00 66.44 86 HIS A CA 1
ATOM 740 C C . HIS A 1 86 ? -6.853 21.931 -21.820 1.00 66.44 86 HIS A C 1
ATOM 742 O O . HIS A 1 86 ? -6.894 22.786 -20.937 1.00 66.44 86 HIS A O 1
ATOM 748 N N . ARG A 1 87 ? -6.058 22.051 -22.883 1.00 67.38 87 ARG A N 1
ATOM 749 C CA . ARG A 1 87 ? -5.358 23.282 -23.199 1.00 67.38 87 ARG A CA 1
ATOM 750 C C . ARG A 1 87 ? -6.362 24.063 -24.030 1.00 67.38 87 ARG A C 1
ATOM 752 O O . ARG A 1 87 ? -6.701 23.572 -25.108 1.00 67.38 87 ARG A O 1
ATOM 759 N N . PRO A 1 88 ? -6.879 25.206 -23.548 1.00 75.12 88 PRO A N 1
ATOM 760 C CA . PRO A 1 88 ? -7.715 26.038 -24.397 1.00 75.12 88 PRO A CA 1
ATOM 761 C C . PRO A 1 88 ? -6.949 26.296 -25.698 1.00 75.12 88 PRO A C 1
ATOM 763 O O . PRO A 1 88 ? -5.723 26.477 -25.668 1.00 75.12 88 PRO A O 1
ATOM 766 N N . ARG A 1 89 ? -7.644 26.224 -26.843 1.00 73.69 89 ARG A N 1
ATOM 767 C CA . ARG A 1 89 ? -7.040 26.565 -28.138 1.00 73.69 89 ARG A CA 1
ATOM 768 C C . ARG A 1 89 ? -6.372 27.926 -27.968 1.00 73.69 89 ARG A C 1
ATOM 770 O O . ARG A 1 89 ? -7.024 28.877 -27.550 1.00 73.69 89 ARG A O 1
ATOM 777 N N . ARG A 1 90 ? -5.070 28.008 -28.257 1.00 73.38 90 ARG A N 1
ATOM 778 C CA . ARG A 1 90 ? -4.412 29.310 -28.384 1.00 73.38 90 ARG A CA 1
ATOM 779 C C . ARG A 1 90 ? -5.153 30.054 -29.489 1.00 73.38 90 ARG A C 1
ATOM 781 O O . ARG A 1 90 ? -5.248 29.521 -30.596 1.00 73.38 90 ARG A O 1
ATOM 788 N N . SER A 1 91 ? -5.700 31.228 -29.184 1.00 73.94 91 SER A N 1
ATOM 789 C CA . SER A 1 91 ? -6.219 32.112 -30.222 1.00 73.94 91 SER A CA 1
ATOM 790 C C . SER A 1 91 ? -5.083 32.371 -31.213 1.00 73.94 91 SER A C 1
ATOM 792 O O . SER A 1 91 ? -3.975 32.687 -30.765 1.00 73.94 91 SER A O 1
ATOM 794 N N . PRO A 1 92 ? -5.290 32.174 -32.525 1.00 71.81 92 PRO A N 1
ATOM 795 C CA . PRO A 1 92 ? -4.297 32.586 -33.501 1.00 71.81 92 PRO A CA 1
ATOM 796 C C . PRO A 1 92 ? -4.042 34.081 -33.296 1.00 71.81 92 PRO A C 1
ATOM 798 O O . PRO A 1 92 ? -4.984 34.871 -33.227 1.00 71.81 92 PRO A 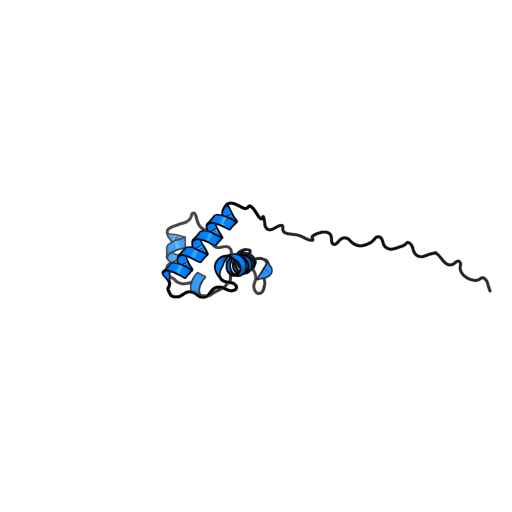O 1
ATOM 801 N N . GLY A 1 93 ? -2.774 34.449 -33.103 1.00 72.56 93 GLY A N 1
ATOM 802 C CA . GLY A 1 93 ? -2.394 35.854 -33.041 1.00 72.56 93 GLY A CA 1
ATOM 803 C C . GLY A 1 93 ? -2.789 36.516 -34.355 1.00 72.56 93 GLY A C 1
ATOM 804 O O . GLY A 1 93 ? -2.546 35.956 -35.423 1.00 72.56 93 GLY A O 1
ATOM 805 N N . ILE A 1 94 ? -3.428 37.681 -34.280 1.00 74.56 94 ILE A N 1
ATOM 806 C CA . ILE A 1 94 ? -3.666 38.508 -35.460 1.00 74.56 94 ILE A CA 1
ATOM 807 C C . ILE A 1 94 ? -2.282 38.916 -35.967 1.00 74.56 94 ILE A C 1
ATOM 809 O O . ILE A 1 94 ? -1.536 39.583 -35.248 1.00 74.56 94 ILE A O 1
ATOM 813 N N . ALA A 1 95 ? -1.910 38.471 -37.167 1.00 67.38 95 ALA A N 1
ATOM 814 C CA . ALA A 1 95 ? -0.700 38.947 -37.818 1.00 67.38 95 ALA A CA 1
ATOM 815 C C . ALA A 1 95 ? -0.897 40.438 -38.119 1.00 67.38 95 ALA A C 1
ATOM 817 O O . ALA A 1 95 ? -1.649 40.802 -39.022 1.00 67.38 95 ALA A O 1
ATOM 818 N N . LEU A 1 96 ? -0.277 41.306 -37.321 1.00 71.44 96 LEU A N 1
ATOM 819 C CA . LEU A 1 96 ? -0.199 42.724 -37.642 1.00 71.44 96 LEU A CA 1
ATOM 820 C C . LEU A 1 96 ? 0.786 42.874 -38.799 1.00 71.44 96 LEU A C 1
ATOM 822 O O . LEU A 1 96 ? 1.947 42.478 -38.684 1.00 71.44 96 LEU A O 1
ATOM 826 N N . LEU A 1 97 ? 0.305 43.414 -39.918 1.00 70.75 97 LEU A N 1
ATOM 827 C CA . LEU A 1 97 ? 1.160 43.746 -41.050 1.00 70.75 97 LEU A CA 1
ATOM 828 C C . LEU A 1 97 ? 2.197 44.794 -40.605 1.00 70.75 97 LEU A C 1
ATOM 830 O O . LEU A 1 97 ? 1.841 45.722 -39.867 1.00 70.75 97 LEU A O 1
ATOM 834 N N . PRO A 1 98 ? 3.470 44.656 -41.016 1.00 67.19 98 PRO A N 1
ATOM 835 C CA . PRO A 1 98 ? 4.492 45.637 -40.688 1.00 67.19 98 PRO A CA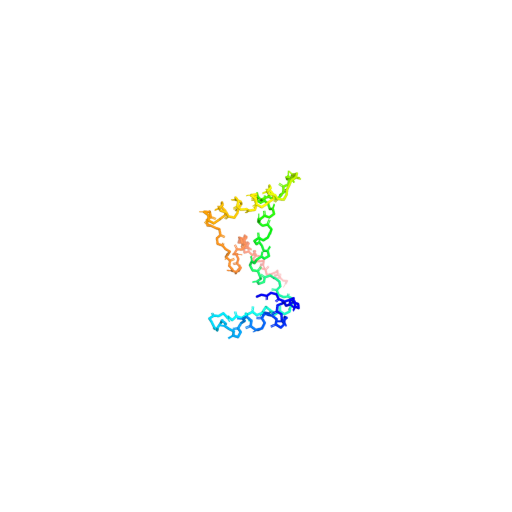 1
ATOM 836 C C . PRO A 1 98 ? 4.095 46.999 -41.266 1.00 67.19 98 PRO A C 1
ATOM 838 O O . PRO A 1 98 ? 3.629 47.096 -42.401 1.00 67.19 98 PRO A O 1
ATOM 841 N N . ARG A 1 99 ? 4.255 48.058 -40.466 1.00 66.75 99 ARG A N 1
ATOM 842 C CA . ARG A 1 99 ? 4.032 49.428 -40.933 1.00 66.75 99 ARG A CA 1
ATOM 843 C C . ARG A 1 99 ? 5.151 49.775 -41.910 1.00 66.75 99 ARG A C 1
ATOM 845 O O . ARG A 1 99 ? 6.312 49.784 -41.510 1.00 66.75 99 ARG A O 1
ATOM 852 N N . ALA A 1 100 ? 4.798 50.025 -43.167 1.00 66.19 100 ALA A N 1
ATOM 853 C CA . ALA A 1 100 ? 5.722 50.604 -44.130 1.00 66.19 100 ALA A CA 1
ATOM 854 C C . ALA A 1 100 ? 6.026 52.045 -43.694 1.00 66.19 100 ALA A C 1
ATOM 856 O O . ALA A 1 100 ? 5.105 52.851 -43.549 1.00 66.19 100 ALA A O 1
ATOM 857 N N . THR A 1 101 ? 7.297 52.313 -43.409 1.00 64.38 101 THR A N 1
ATOM 858 C CA . THR A 1 101 ? 7.883 53.658 -43.323 1.00 64.38 101 THR A CA 1
ATOM 859 C C . THR A 1 101 ? 8.329 54.112 -44.695 1.00 64.38 101 THR A C 1
ATOM 861 O O . THR A 1 101 ? 8.937 53.260 -45.385 1.00 64.38 101 THR A O 1
#

Mean predicted aligned error: 9.97 Å

InterPro domains:
  IPR036397 Ribonuclease H superfamily [G3DSA:3.30.420.10] (1-90)
  IPR038717 Tc1-like transposase, DDE domain [PF13358] (1-60)

Organism: NCBI:txid2108360

Radius of gyration: 24.6 Å; Cα contacts (8 Å, |Δi|>4): 38;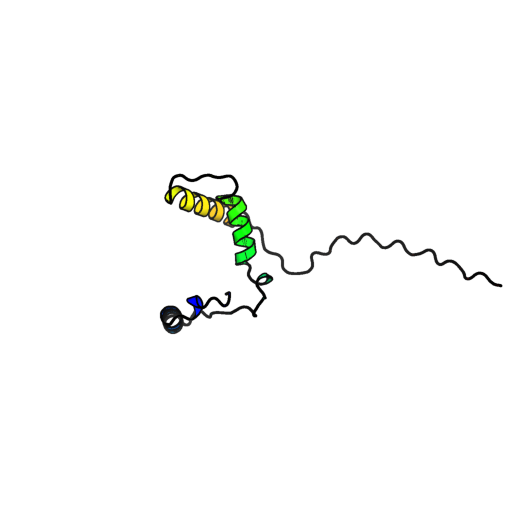 chains: 1; bounding box: 34×75×65 Å

pLDDT: mean 87.69, std 10.7, range [62.12, 98.0]

Sequence (101 aa):
MDNLSSHRTTDVLLFLLAHPRWEMVFQPKYAAYLNLIEPWWKILRSLALAGRRFESWDEITEAIHRATVYWNAHRHPFVWGKRRRHRPRRSPGIALLPRAT

Solvent-accessible surface area (backbone atoms only — not comparable to full-atom values): 6750 Å² total; per-residue (Å²): 80,76,84,58,69,81,75,69,34,68,68,50,53,52,50,38,69,76,37,77,91,54,81,88,62,68,52,64,89,93,44,66,91,76,41,70,65,58,63,47,52,57,50,49,39,62,67,42,46,63,97,61,86,75,94,48,72,66,57,52,51,50,32,47,50,51,37,50,53,52,48,70,73,50,84,75,81,86,79,86,73,85,75,80,70,87,69,76,78,76,73,80,75,80,82,74,77,80,82,86,127

Nearest PDB structures (foldseek):
  7pel-assembly1_E  TM=6.955E-01  e=4.659E+00  Simian T-lymphotropic virus 1
  4bac-assembly1_B-2  TM=5.689E-01  e=4.978E+00  Human spumaretrovirus

Secondary structure (DSSP, 8-state):
----GGGGSHHHHHHHHH-TT----PPPTT-GGG-THHHHHHHHIIIIITT---SSHHHHHHHHHHHHHHHHHS------S------PPPPPP--PPPPP-